Protein AF-A0A2T4JNE6-F1 (afdb_monomer)

Mean predicted aligned error: 9.76 Å

Organism: NCBI:txid1188249

Sequence (119 aa):
MTGEDFVSLMDSLSFAVEPPKYLSVQGVPSARVAPGGTVFMSISGADERSQTNDDIDGSLAVGAAFGDAEQGIGAQVHASITSANPDDFGDSGYLGAKFGGRVLRDWGQNYLALSISNL

Secondary structure (DSSP, 8-state):
--HHHHHHHHHHHHHHHSPP-PPP-TT-TTSPPPPTT-EEEEEEEEEEE-SS-EEEEEEEEEEEEEE-TTTS-EEEEEEEES---TTSTTSSEEEEEEEEEEE-GGGSSEEEEEEEE--

Radius of gyration: 20.5 Å; Cα contacts (8 Å, |Δi|>4): 239; chains: 1; bounding box: 49×45×53 Å

Solvent-accessible surface area (backbone atoms only — not comparable to full-atom values): 6635 Å² total; per-residue (Å²): 131,55,76,63,55,53,52,52,50,51,52,55,47,47,62,73,67,49,75,79,86,75,75,48,51,87,95,43,55,66,39,51,52,44,60,44,80,43,71,52,76,48,76,50,75,48,77,49,92,50,103,83,50,91,50,61,40,22,32,40,34,40,34,43,18,36,56,43,30,82,87,47,62,10,33,27,41,36,41,35,32,57,32,56,28,89,93,52,56,57,78,37,63,39,33,33,43,32,40,20,25,56,38,66,66,92,80,49,94,40,68,50,34,49,56,51,68,70,107

pLDDT: mean 83.04, std 11.24, range [54.09, 94.62]

Structure (mmCIF, N/CA/C/O backbone):
data_AF-A0A2T4JNE6-F1
#
_entry.id   AF-A0A2T4JNE6-F1
#
loop_
_atom_site.group_PDB
_atom_site.id
_atom_site.type_symbol
_atom_site.label_atom_id
_atom_site.label_alt_id
_atom_site.label_comp_id
_atom_site.label_asym_id
_atom_site.label_entity_id
_atom_site.label_seq_id
_atom_site.pdbx_PDB_ins_code
_atom_site.Cartn_x
_atom_site.Cartn_y
_atom_site.Cartn_z
_atom_site.occupancy
_atom_site.B_iso_or_equiv
_atom_site.auth_seq_id
_atom_site.auth_comp_id
_atom_site.auth_asym_id
_atom_site.auth_atom_id
_atom_site.pdbx_PDB_model_num
ATOM 1 N N . MET A 1 1 ? -11.478 32.550 29.464 1.00 62.56 1 MET A N 1
ATOM 2 C CA . MET A 1 1 ? -11.414 31.821 28.189 1.00 62.56 1 MET A CA 1
ATOM 3 C C . MET A 1 1 ? -12.048 32.686 27.132 1.00 62.56 1 MET A C 1
ATOM 5 O O . MET A 1 1 ? -13.231 32.996 27.237 1.00 62.56 1 MET A O 1
ATOM 9 N N . THR A 1 2 ? -11.241 33.145 26.191 1.00 92.06 2 THR A N 1
ATOM 10 C CA . THR A 1 2 ? -11.714 33.818 24.981 1.00 92.06 2 THR A CA 1
ATOM 11 C C . THR A 1 2 ? -12.249 32.775 23.991 1.00 92.06 2 THR A C 1
ATOM 13 O O . THR A 1 2 ? -12.088 31.568 24.194 1.00 92.06 2 THR A O 1
ATOM 16 N N . GLY A 1 3 ? -12.897 33.220 22.911 1.00 89.94 3 GLY A N 1
ATOM 17 C CA . GLY A 1 3 ? -13.281 32.312 21.823 1.00 89.94 3 GLY A CA 1
ATOM 18 C C . GLY A 1 3 ? -12.072 31.620 21.179 1.00 89.94 3 GLY A C 1
ATOM 19 O O . GLY A 1 3 ? -12.167 30.464 20.783 1.00 89.94 3 GLY A O 1
ATOM 20 N N . GLU A 1 4 ? -10.921 32.290 21.152 1.00 92.94 4 GLU A N 1
ATOM 21 C CA . GLU A 1 4 ? -9.664 31.762 20.608 1.00 92.94 4 GLU A CA 1
ATOM 22 C C . GLU A 1 4 ? -9.094 30.636 21.480 1.00 92.94 4 GLU A C 1
ATOM 24 O O . GLU A 1 4 ? -8.684 29.602 20.952 1.00 92.94 4 GLU A O 1
ATOM 29 N N . ASP A 1 5 ? -9.162 30.779 22.811 1.00 91.69 5 ASP A N 1
ATOM 30 C CA . ASP A 1 5 ? -8.751 29.726 23.750 1.00 91.69 5 ASP A CA 1
ATOM 31 C C . ASP A 1 5 ? -9.573 28.445 23.546 1.00 91.69 5 ASP A C 1
ATOM 33 O O . ASP A 1 5 ? -9.047 27.335 23.615 1.00 91.69 5 ASP A O 1
ATOM 37 N N . PHE A 1 6 ? -10.878 28.589 23.285 1.00 92.19 6 PHE A N 1
ATOM 38 C CA . PHE A 1 6 ? -11.770 27.454 23.055 1.00 92.19 6 PHE A CA 1
ATOM 39 C C . PHE A 1 6 ? -11.454 26.734 21.741 1.00 92.19 6 PHE A C 1
ATOM 41 O O . PHE A 1 6 ? -11.392 25.506 21.716 1.00 92.19 6 PHE A O 1
ATOM 48 N N . VAL A 1 7 ? -11.207 27.484 20.665 1.00 93.50 7 VAL A N 1
ATOM 49 C CA . VAL A 1 7 ? -10.830 26.912 19.364 1.00 93.50 7 VAL A CA 1
ATOM 50 C C . VAL A 1 7 ? -9.493 26.174 19.458 1.00 93.50 7 VAL A C 1
ATOM 52 O O . VAL A 1 7 ? -9.395 25.043 18.995 1.00 93.50 7 VAL A O 1
ATOM 55 N N . SER A 1 8 ? -8.499 26.754 20.132 1.00 92.94 8 SER A N 1
ATOM 56 C CA . SER A 1 8 ? -7.196 26.110 20.356 1.00 92.94 8 SER A CA 1
ATOM 57 C C . SER A 1 8 ? -7.318 24.802 21.155 1.00 92.94 8 SER A C 1
ATOM 59 O O . SER A 1 8 ? -6.678 23.790 20.853 1.00 92.94 8 SER A O 1
ATOM 61 N N . LEU A 1 9 ? -8.216 24.771 22.144 1.00 91.88 9 LEU A N 1
ATOM 62 C CA . LEU A 1 9 ? -8.488 23.566 22.923 1.00 91.88 9 LEU A CA 1
ATOM 63 C C . LEU A 1 9 ? -9.180 22.486 22.074 1.00 91.88 9 LEU A C 1
ATOM 65 O O . LEU A 1 9 ? -8.824 21.315 22.172 1.00 91.88 9 LEU A O 1
ATOM 69 N N . MET A 1 10 ? -10.111 22.862 21.194 1.00 92.00 10 MET A N 1
ATOM 70 C CA . MET A 1 10 ? -10.726 21.920 20.250 1.00 92.00 10 MET A CA 1
ATOM 71 C C . MET A 1 10 ? -9.716 21.349 19.253 1.00 92.00 10 MET A C 1
ATOM 73 O O . MET A 1 10 ? -9.766 20.155 18.974 1.00 92.00 10 MET A O 1
ATOM 77 N N . ASP A 1 11 ? -8.775 22.156 18.767 1.00 92.00 11 ASP A N 1
ATOM 78 C CA . ASP A 1 11 ? -7.752 21.708 17.818 1.00 92.00 11 ASP A CA 1
ATOM 79 C C . ASP A 1 11 ? -6.749 20.742 18.475 1.00 92.00 11 ASP A C 1
ATOM 81 O O . ASP A 1 11 ? -6.435 19.679 17.938 1.00 92.00 11 ASP A O 1
ATOM 85 N N . SER A 1 12 ? -6.330 21.040 19.710 1.00 87.50 12 SER A N 1
ATOM 86 C CA . SER A 1 12 ? -5.460 20.146 20.489 1.00 87.50 12 SER A CA 1
ATOM 87 C C . SER A 1 12 ? -6.136 18.823 20.860 1.00 87.50 12 SER A C 1
ATOM 89 O O . SER A 1 12 ? -5.500 17.769 20.798 1.00 87.50 12 SER A O 1
ATOM 91 N N . LEU A 1 13 ? -7.432 18.849 21.192 1.00 90.19 13 LEU A N 1
ATOM 92 C CA . LEU A 1 13 ? -8.213 17.630 21.374 1.00 90.19 13 LEU A CA 1
ATOM 93 C C . LEU A 1 13 ? -8.357 16.874 20.055 1.00 90.19 13 LEU A C 1
ATOM 95 O O . LEU A 1 13 ? -8.129 15.672 20.043 1.00 90.19 13 LEU A O 1
ATOM 99 N N . SER A 1 14 ? -8.667 17.557 18.952 1.00 85.06 14 SER A N 1
ATOM 100 C CA . SER A 1 14 ? -8.775 16.937 17.628 1.00 85.06 14 SER A CA 1
ATOM 101 C C . SER A 1 14 ? -7.496 16.191 17.262 1.00 85.06 14 SER A C 1
ATOM 103 O O . SER A 1 14 ? -7.566 15.022 16.901 1.00 85.06 14 SER A O 1
ATOM 105 N N . PHE A 1 15 ? -6.330 16.811 17.449 1.00 78.75 15 PHE A N 1
ATOM 106 C CA . PHE A 1 15 ? -5.038 16.161 17.231 1.00 78.75 15 PHE A CA 1
ATOM 107 C C . PHE A 1 15 ? -4.826 14.946 18.147 1.00 78.75 15 PHE A C 1
ATOM 109 O O . PHE A 1 15 ? -4.327 13.914 17.704 1.00 78.75 15 PHE A O 1
ATOM 116 N N . ALA A 1 16 ? -5.221 15.041 19.420 1.00 79.19 16 ALA A N 1
ATOM 117 C CA . ALA A 1 16 ? -5.085 13.946 20.379 1.00 79.19 16 ALA A CA 1
ATOM 118 C C . ALA A 1 16 ? -6.031 12.763 20.098 1.00 79.19 16 ALA A C 1
ATOM 120 O O . ALA A 1 16 ? -5.720 11.634 20.478 1.00 79.19 16 ALA A O 1
ATOM 121 N N . VAL A 1 17 ? -7.181 13.012 19.460 1.00 80.44 17 VAL A N 1
ATOM 122 C CA . VAL A 1 17 ? -8.156 11.973 19.080 1.00 80.44 17 VAL A CA 1
ATOM 123 C C . VAL A 1 17 ? -7.970 11.528 17.624 1.00 80.44 17 VAL A C 1
ATOM 125 O O . VAL A 1 17 ? -8.607 10.565 17.194 1.00 80.44 17 VAL A O 1
ATOM 128 N N . GLU A 1 18 ? -7.096 12.184 16.853 1.00 72.69 18 GLU A N 1
ATOM 129 C CA . GLU A 1 18 ? -6.876 11.825 15.458 1.00 72.69 18 GLU A CA 1
ATOM 130 C C . GLU A 1 18 ? -6.309 10.398 15.385 1.00 72.69 18 GLU A C 1
ATOM 132 O O . GLU A 1 18 ? -5.275 10.098 15.994 1.00 72.69 18 GLU A O 1
ATOM 137 N N . PRO A 1 19 ? -6.988 9.472 14.681 1.00 65.50 19 PRO A N 1
ATOM 138 C CA . PRO A 1 19 ? -6.478 8.123 14.532 1.00 65.50 19 PRO A CA 1
ATOM 139 C C . PRO A 1 19 ? -5.086 8.177 13.884 1.00 65.50 19 PRO A C 1
ATOM 141 O O . PRO A 1 19 ? -4.862 8.995 12.987 1.00 65.50 19 PRO A O 1
ATOM 144 N N . PRO A 1 20 ? -4.140 7.322 14.318 1.00 62.31 20 PRO A N 1
ATOM 145 C CA . PRO A 1 20 ? -2.774 7.376 13.824 1.00 62.31 20 PRO A CA 1
ATOM 146 C C . PRO A 1 20 ? -2.751 7.347 12.296 1.00 62.31 20 PRO A C 1
ATOM 148 O O . PRO A 1 20 ? -3.450 6.555 11.667 1.00 62.31 20 PRO A O 1
ATOM 151 N N . LYS A 1 21 ? -1.931 8.199 11.681 1.00 59.41 21 LYS A N 1
ATOM 152 C CA . LYS A 1 21 ? -1.708 8.165 10.233 1.00 59.41 21 LYS A CA 1
ATOM 153 C C . LYS A 1 21 ? -0.859 6.940 9.921 1.00 59.41 21 LYS A C 1
ATOM 155 O O . LYS A 1 21 ? 0.353 6.937 10.122 1.00 59.41 21 LYS A O 1
ATOM 160 N N . TYR A 1 22 ? -1.514 5.861 9.513 1.00 64.81 22 TYR A N 1
ATOM 161 C CA . TYR A 1 22 ? -0.841 4.589 9.289 1.00 64.81 22 TYR A CA 1
ATOM 162 C C . TYR A 1 22 ? -0.023 4.612 8.003 1.00 64.81 22 TYR A C 1
ATOM 164 O O . TYR A 1 22 ? -0.507 5.002 6.940 1.00 64.81 22 TYR A O 1
ATOM 172 N N . LEU A 1 23 ? 1.215 4.136 8.106 1.00 65.06 23 LEU A N 1
ATOM 173 C CA . LEU A 1 23 ? 2.126 4.027 6.980 1.00 65.06 23 LEU A CA 1
ATOM 174 C C . LEU A 1 23 ? 1.743 2.805 6.126 1.00 65.06 23 LEU A C 1
ATOM 176 O O . LEU A 1 23 ? 1.819 1.664 6.586 1.00 65.06 23 LEU A O 1
ATOM 180 N N . SER A 1 24 ? 1.348 3.032 4.875 1.00 70.88 24 SER A N 1
ATOM 181 C CA . SER A 1 24 ? 1.384 1.994 3.841 1.00 70.88 24 SER A CA 1
ATOM 182 C C . SER A 1 24 ? 2.749 2.054 3.172 1.00 70.88 24 SER A C 1
ATOM 184 O O . SER A 1 24 ? 3.112 3.091 2.623 1.00 70.88 24 SER A O 1
ATOM 186 N N . VAL A 1 25 ? 3.480 0.941 3.173 1.00 77.06 25 VAL A N 1
ATOM 187 C CA . VAL A 1 25 ? 4.782 0.839 2.503 1.00 77.06 25 VAL A CA 1
ATOM 188 C C . VAL A 1 25 ? 4.628 0.001 1.241 1.00 77.06 25 VAL A C 1
ATOM 190 O O . VAL A 1 25 ? 4.201 -1.158 1.296 1.00 77.06 25 VAL A O 1
ATOM 193 N N . GLN A 1 26 ? 4.960 0.601 0.098 1.00 74.19 26 GLN A N 1
ATOM 194 C CA . GLN A 1 26 ? 5.070 -0.115 -1.168 1.00 74.19 26 GLN A CA 1
ATOM 195 C C . GLN A 1 26 ? 6.211 -1.138 -1.088 1.00 74.19 26 GLN A C 1
ATOM 197 O O . GLN A 1 26 ? 7.251 -0.864 -0.499 1.00 74.19 26 GLN A O 1
ATOM 202 N N . GLY A 1 27 ? 6.010 -2.331 -1.651 1.00 73.06 27 GLY A N 1
ATOM 203 C CA . GLY A 1 27 ? 7.022 -3.393 -1.641 1.00 73.06 27 GLY A CA 1
ATOM 204 C C . GLY A 1 27 ? 7.098 -4.209 -0.346 1.00 73.06 27 GLY A C 1
ATOM 205 O O . GLY A 1 27 ? 7.811 -5.204 -0.314 1.00 73.06 27 GLY A O 1
ATOM 206 N N . VAL A 1 28 ? 6.335 -3.863 0.701 1.00 82.06 28 VAL A N 1
ATOM 207 C CA . VAL A 1 28 ? 6.186 -4.703 1.904 1.00 82.06 28 VAL A CA 1
ATOM 208 C C . VAL A 1 28 ? 4.826 -5.411 1.853 1.00 82.06 28 VAL A C 1
ATOM 210 O O . VAL A 1 28 ? 3.799 -4.765 2.096 1.00 82.06 28 VAL A O 1
ATOM 213 N N . PRO A 1 29 ? 4.776 -6.725 1.550 1.00 78.12 29 PRO A N 1
ATOM 214 C CA . PRO A 1 29 ? 3.521 -7.458 1.355 1.00 78.12 29 PRO A CA 1
ATOM 215 C C . PRO A 1 29 ? 2.594 -7.447 2.573 1.00 78.12 29 PRO A C 1
ATOM 217 O O . PRO A 1 29 ? 1.384 -7.308 2.423 1.00 78.12 29 PRO A O 1
ATOM 220 N N . SER A 1 30 ? 3.170 -7.555 3.772 1.00 77.88 30 SER A N 1
ATOM 221 C CA . SER A 1 30 ? 2.450 -7.610 5.050 1.00 77.88 30 SER A CA 1
ATOM 222 C C . SER A 1 30 ? 2.089 -6.237 5.617 1.00 77.88 30 SER A C 1
ATOM 224 O O . SER A 1 30 ? 1.322 -6.154 6.576 1.00 77.88 30 SER A O 1
ATOM 226 N N . ALA A 1 31 ? 2.631 -5.154 5.049 1.00 83.19 31 ALA A N 1
ATOM 227 C CA . ALA A 1 31 ? 2.266 -3.811 5.471 1.00 83.19 31 ALA A CA 1
ATOM 228 C C . ALA A 1 31 ? 0.806 -3.537 5.119 1.00 83.19 31 ALA A C 1
ATOM 230 O O . ALA A 1 31 ? 0.279 -4.048 4.127 1.00 83.19 31 ALA A O 1
ATOM 231 N N . ARG A 1 32 ? 0.181 -2.664 5.901 1.00 87.38 32 ARG A N 1
ATOM 232 C CA . ARG A 1 32 ? -1.200 -2.249 5.694 1.00 87.38 32 ARG A CA 1
ATOM 233 C C . ARG A 1 32 ? -1.434 -1.729 4.266 1.00 87.38 32 ARG A C 1
ATOM 235 O O . ARG A 1 32 ? -0.548 -1.134 3.655 1.00 87.38 32 ARG A O 1
ATOM 242 N N . VAL A 1 33 ? -2.643 -1.949 3.754 1.00 89.88 33 VAL A N 1
ATOM 243 C CA . VAL A 1 33 ? -3.135 -1.317 2.523 1.00 89.88 33 VAL A CA 1
ATOM 244 C C . VAL A 1 33 ? -3.271 0.195 2.739 1.00 89.88 33 VAL A C 1
ATOM 246 O O . VAL A 1 33 ? -3.714 0.624 3.808 1.00 89.88 33 VAL A O 1
ATOM 249 N N . ALA A 1 34 ? -2.902 1.000 1.738 1.00 89.62 34 ALA A N 1
ATOM 250 C CA . ALA A 1 34 ? -3.122 2.446 1.776 1.00 89.62 34 ALA A CA 1
ATOM 251 C C . ALA A 1 34 ? -4.623 2.799 1.913 1.00 89.62 34 ALA A C 1
ATOM 253 O O . ALA A 1 34 ? -5.474 2.022 1.472 1.00 89.62 34 ALA A O 1
ATOM 254 N N . PRO A 1 35 ? -4.972 3.954 2.513 1.00 87.94 35 PRO A N 1
ATOM 255 C CA . PRO A 1 35 ? -6.362 4.396 2.614 1.00 87.94 35 PRO A CA 1
ATOM 256 C C . PRO A 1 35 ? -7.031 4.529 1.239 1.00 87.94 35 PRO A C 1
ATOM 258 O O . PRO A 1 35 ? -6.395 4.981 0.282 1.00 87.94 35 PRO A O 1
ATOM 261 N N . GLY A 1 36 ? -8.316 4.181 1.136 1.00 90.12 36 GLY A N 1
ATOM 262 C CA . GLY A 1 36 ? -9.075 4.342 -0.105 1.00 90.12 36 GLY A CA 1
ATOM 263 C C . GLY A 1 36 ? -9.073 5.786 -0.605 1.00 90.12 36 GLY A C 1
ATOM 264 O O . GLY A 1 36 ? -9.169 6.724 0.181 1.00 90.12 36 GLY A O 1
ATOM 265 N N . GLY A 1 37 ? -8.939 5.960 -1.920 1.00 89.50 37 GLY A N 1
ATOM 266 C CA . GLY A 1 37 ? -8.789 7.271 -2.556 1.00 89.50 37 GLY A CA 1
ATOM 267 C C . GLY A 1 37 ? -7.346 7.784 -2.599 1.00 89.50 37 GLY A C 1
ATOM 268 O O . GLY A 1 37 ? -7.091 8.815 -3.215 1.00 89.50 37 GLY A O 1
ATOM 269 N N . THR A 1 38 ? -6.389 7.067 -1.999 1.00 90.38 38 THR A N 1
ATOM 270 C CA . THR A 1 38 ? -4.965 7.402 -2.117 1.00 90.38 38 THR A CA 1
ATOM 271 C C . THR A 1 38 ? -4.446 7.020 -3.498 1.00 90.38 38 THR A C 1
ATOM 273 O O . THR A 1 38 ? -4.620 5.885 -3.941 1.00 90.38 38 THR A O 1
ATOM 276 N N . VAL A 1 39 ? -3.737 7.946 -4.136 1.00 92.00 39 VAL A N 1
ATOM 277 C CA . VAL A 1 39 ? -2.916 7.705 -5.326 1.00 92.00 39 VAL A CA 1
ATOM 278 C C . VAL A 1 39 ? -1.478 8.047 -4.964 1.00 92.00 39 VAL A C 1
ATOM 280 O O . VAL A 1 39 ? -1.238 9.022 -4.251 1.00 92.00 39 VAL A O 1
ATOM 283 N N . PHE A 1 40 ? -0.523 7.249 -5.434 1.00 90.50 40 PHE A N 1
ATOM 284 C CA . PHE A 1 40 ? 0.895 7.522 -5.241 1.00 90.50 40 PHE A CA 1
ATOM 285 C C . PHE A 1 40 ? 1.678 7.359 -6.542 1.00 90.50 40 PHE A C 1
ATOM 287 O O . PHE A 1 40 ? 1.307 6.585 -7.426 1.00 90.50 40 PHE A O 1
ATOM 294 N N . MET A 1 41 ? 2.791 8.083 -6.613 1.00 91.56 41 MET A N 1
ATOM 295 C CA . MET A 1 41 ? 3.793 7.983 -7.663 1.00 91.56 41 MET A CA 1
ATOM 296 C C . MET A 1 41 ? 5.177 8.115 -7.028 1.00 91.56 41 MET A C 1
ATOM 298 O O . MET A 1 41 ? 5.372 8.925 -6.123 1.00 91.56 41 MET A O 1
ATOM 302 N N . SER A 1 42 ? 6.125 7.318 -7.501 1.00 89.25 42 SER A N 1
ATOM 303 C CA . SER A 1 42 ? 7.531 7.364 -7.128 1.00 89.25 42 SER A CA 1
ATOM 304 C C . SER A 1 42 ? 8.378 7.316 -8.391 1.00 89.25 42 SER A C 1
ATOM 306 O O . SER A 1 42 ? 8.044 6.608 -9.3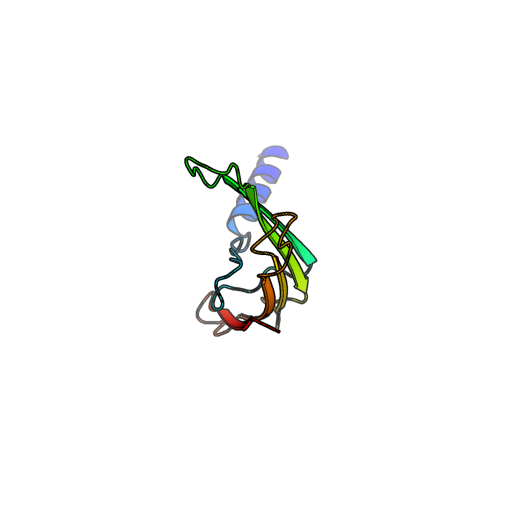40 1.00 89.25 42 SER A O 1
ATOM 308 N N . ILE A 1 43 ? 9.453 8.092 -8.401 1.00 89.75 43 ILE A N 1
ATOM 309 C CA . ILE A 1 43 ? 10.471 8.077 -9.442 1.00 89.75 43 ILE A CA 1
ATOM 310 C C . ILE A 1 43 ? 11.831 8.102 -8.755 1.00 89.75 43 ILE A C 1
ATOM 312 O O . ILE A 1 43 ? 12.038 8.855 -7.800 1.00 89.75 43 ILE A O 1
ATOM 316 N N . SER A 1 44 ? 12.752 7.278 -9.229 1.00 87.06 44 SER A N 1
ATOM 317 C CA . SER A 1 44 ? 14.146 7.295 -8.807 1.00 87.06 44 SER A CA 1
ATOM 318 C C . S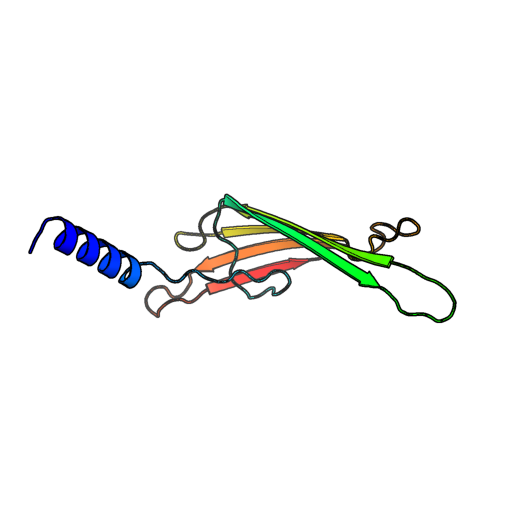ER A 1 44 ? 15.047 7.176 -10.025 1.00 87.06 44 SER A C 1
ATOM 320 O O . SER A 1 44 ? 14.681 6.537 -11.004 1.00 87.06 44 SER A O 1
ATOM 322 N N . GLY A 1 45 ? 16.238 7.754 -9.944 1.00 84.69 45 GLY A N 1
ATOM 323 C CA . GLY A 1 45 ? 17.309 7.548 -10.911 1.00 84.69 45 GLY A CA 1
ATOM 324 C C . GLY A 1 45 ? 18.601 7.287 -10.158 1.00 84.69 45 GLY A C 1
ATOM 325 O O . GLY A 1 45 ? 18.845 7.922 -9.127 1.00 84.69 45 GLY A O 1
ATOM 326 N N . ALA A 1 46 ? 19.392 6.345 -10.647 1.00 76.94 46 ALA A N 1
ATOM 327 C CA . ALA A 1 46 ? 20.740 6.095 -10.181 1.00 76.94 46 ALA A CA 1
ATOM 328 C C . ALA A 1 46 ? 21.691 6.212 -11.374 1.00 76.94 46 ALA A C 1
ATOM 330 O O . ALA A 1 46 ? 21.413 5.722 -12.462 1.00 76.94 46 ALA A O 1
ATOM 331 N N . ASP A 1 47 ? 22.801 6.905 -11.151 1.00 72.25 47 ASP A N 1
ATOM 332 C CA . ASP A 1 47 ? 23.897 6.981 -12.110 1.00 72.25 47 ASP A CA 1
ATOM 333 C C . ASP A 1 47 ? 24.816 5.785 -11.854 1.00 72.25 47 ASP A C 1
ATOM 335 O O . ASP A 1 47 ? 25.376 5.641 -10.754 1.00 72.25 47 ASP A O 1
ATOM 339 N N . GLU A 1 48 ? 24.923 4.891 -12.834 1.00 63.09 48 GLU A N 1
ATOM 340 C CA . GLU A 1 48 ? 25.833 3.766 -12.747 1.00 63.09 48 GLU A CA 1
ATOM 341 C C . GLU A 1 48 ? 27.236 4.256 -13.105 1.00 63.09 48 GLU A C 1
ATOM 343 O O . GLU A 1 48 ? 27.630 4.333 -14.263 1.00 63.09 48 GLU A O 1
ATOM 348 N N . ARG A 1 49 ? 28.016 4.632 -12.083 1.00 54.50 49 ARG A N 1
ATOM 349 C CA . ARG A 1 49 ? 29.367 5.175 -12.275 1.00 54.50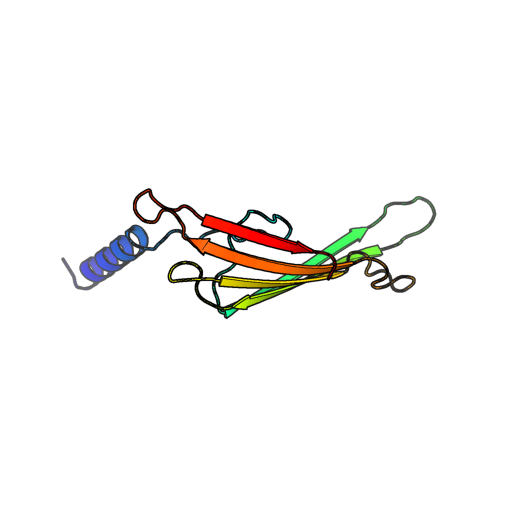 49 ARG A CA 1
ATOM 350 C C . ARG A 1 49 ? 30.330 4.094 -12.780 1.00 54.50 49 ARG A C 1
ATOM 352 O O . ARG A 1 49 ? 31.113 3.536 -12.010 1.00 54.50 49 ARG A O 1
ATOM 359 N N . SER A 1 50 ? 30.287 3.814 -14.076 1.00 54.09 50 SER A N 1
ATOM 360 C CA . SER A 1 50 ? 31.188 2.915 -14.786 1.00 54.09 50 SER A CA 1
ATOM 361 C C . SER A 1 50 ? 32.230 3.724 -15.562 1.00 54.09 50 SER A C 1
ATOM 363 O O . SER A 1 50 ? 31.948 4.785 -16.101 1.00 54.09 50 SER A O 1
ATOM 365 N N . GLN A 1 51 ? 33.476 3.245 -15.632 1.00 54.22 51 GLN A N 1
ATOM 366 C CA . GLN A 1 51 ? 34.578 3.941 -16.325 1.00 54.22 51 GLN A CA 1
ATOM 367 C C . GLN A 1 51 ? 34.408 4.024 -17.855 1.00 54.22 51 GLN A C 1
ATOM 369 O O . GLN A 1 51 ? 35.253 4.624 -18.520 1.00 54.22 51 GLN A O 1
ATOM 374 N N . THR A 1 52 ? 33.364 3.410 -18.418 1.00 59.88 52 THR A N 1
ATOM 375 C CA . THR A 1 52 ? 33.226 3.206 -19.869 1.00 59.88 52 THR A CA 1
ATOM 376 C C . THR A 1 52 ? 31.852 3.511 -20.461 1.00 59.88 52 THR A C 1
ATOM 378 O O . THR A 1 52 ? 31.792 3.589 -21.680 1.00 59.88 52 THR A O 1
ATOM 381 N N . ASN A 1 53 ? 30.802 3.721 -19.659 1.00 55.69 53 ASN A N 1
ATOM 382 C CA . ASN A 1 53 ? 29.459 4.099 -20.117 1.00 55.69 53 ASN A CA 1
ATOM 383 C C . ASN A 1 53 ? 28.763 4.932 -19.027 1.00 55.69 53 ASN A C 1
ATOM 385 O O . ASN A 1 53 ? 28.769 4.519 -17.868 1.00 55.69 53 ASN A O 1
ATOM 389 N N . ASP A 1 54 ? 28.171 6.065 -19.415 1.00 57.75 54 ASP A N 1
ATOM 390 C CA . ASP A 1 54 ? 27.239 6.841 -18.587 1.00 57.75 54 ASP A CA 1
ATOM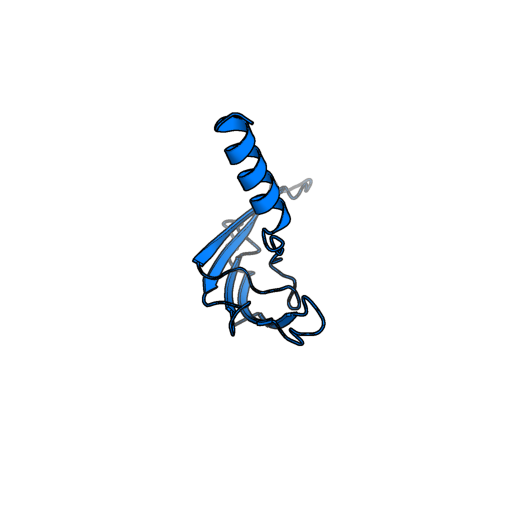 391 C C . ASP A 1 54 ? 25.824 6.300 -18.851 1.00 57.75 54 ASP A C 1
ATOM 393 O O . ASP A 1 54 ? 25.085 6.849 -19.671 1.00 57.75 54 ASP A O 1
ATOM 397 N N . ASP A 1 55 ? 25.463 5.196 -18.197 1.00 64.50 55 ASP A N 1
ATOM 398 C CA . ASP A 1 55 ? 24.122 4.620 -18.305 1.00 64.50 55 ASP A CA 1
ATOM 399 C C . ASP A 1 55 ? 23.283 5.105 -17.106 1.00 64.50 55 ASP A C 1
ATOM 401 O O . ASP A 1 55 ? 23.554 4.794 -15.943 1.00 64.50 55 ASP A O 1
ATOM 405 N N . ILE A 1 56 ? 22.279 5.945 -17.385 1.00 65.44 56 ILE A N 1
ATOM 406 C CA . ILE A 1 56 ? 21.292 6.383 -16.389 1.00 65.44 56 ILE A CA 1
ATOM 407 C C . ILE A 1 56 ? 20.207 5.314 -16.330 1.00 65.44 56 ILE A C 1
ATOM 409 O O . ILE A 1 56 ? 19.413 5.197 -17.265 1.00 65.44 56 ILE A O 1
ATOM 413 N N . ASP A 1 57 ? 20.135 4.595 -15.212 1.00 77.25 57 ASP A N 1
ATOM 414 C CA . ASP A 1 57 ? 19.020 3.696 -14.935 1.00 77.25 57 ASP A CA 1
ATOM 415 C C . ASP A 1 57 ? 18.059 4.326 -13.920 1.00 77.25 57 ASP A C 1
ATOM 417 O O . ASP A 1 57 ? 18.434 5.072 -13.007 1.00 77.25 57 ASP A O 1
ATOM 421 N N . GLY A 1 58 ? 16.773 4.069 -14.104 1.00 82.94 58 GLY A N 1
ATOM 422 C CA . GLY A 1 58 ? 15.715 4.680 -13.329 1.00 82.94 58 GLY A CA 1
ATOM 423 C C . GLY A 1 58 ? 14.579 3.721 -13.051 1.00 82.94 58 GLY A C 1
ATOM 424 O O . GLY A 1 58 ? 14.306 2.795 -13.801 1.00 82.94 58 GLY A O 1
ATOM 425 N N . SER A 1 59 ? 13.864 3.996 -11.967 1.00 86.19 59 SER A N 1
ATOM 426 C CA . SER A 1 59 ? 12.656 3.264 -11.625 1.00 86.19 59 SER A CA 1
ATOM 427 C C . SER 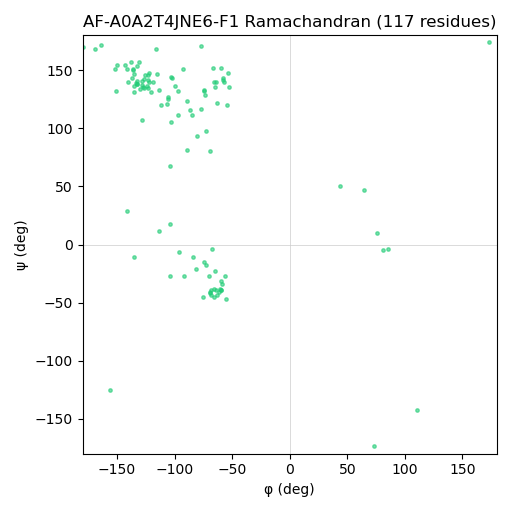A 1 59 ? 11.476 4.215 -11.494 1.00 86.19 59 SER A C 1
ATOM 429 O O . SER A 1 59 ? 11.609 5.363 -11.058 1.00 86.19 59 SER A O 1
ATOM 431 N N . LEU A 1 60 ? 10.303 3.733 -11.887 1.00 89.69 60 LEU A N 1
ATOM 432 C CA . LEU A 1 60 ? 9.037 4.438 -11.757 1.00 89.69 60 LEU A CA 1
ATOM 433 C C . LEU A 1 60 ? 8.032 3.502 -11.114 1.00 89.69 60 LEU A C 1
ATOM 435 O O . LEU A 1 60 ? 7.877 2.362 -11.533 1.00 89.69 60 LEU A O 1
ATOM 439 N N . ALA A 1 61 ? 7.296 3.992 -10.126 1.00 90.75 61 ALA A N 1
ATOM 440 C CA . ALA A 1 61 ? 6.226 3.237 -9.506 1.00 90.75 61 ALA A CA 1
ATOM 441 C C . ALA A 1 61 ? 4.970 4.091 -9.373 1.00 90.75 61 ALA A C 1
ATOM 443 O O . ALA A 1 61 ? 5.039 5.257 -8.994 1.00 90.75 61 ALA A O 1
ATOM 444 N N . VAL A 1 62 ? 3.812 3.511 -9.664 1.00 93.38 62 VAL A N 1
ATOM 445 C CA . VAL A 1 62 ? 2.509 4.169 -9.522 1.00 93.38 62 VAL A CA 1
ATOM 446 C C . VAL A 1 62 ? 1.521 3.217 -8.884 1.00 93.38 62 VAL A C 1
ATOM 448 O O . VAL A 1 62 ? 1.602 2.002 -9.065 1.00 93.38 62 VAL A O 1
ATOM 451 N N . GLY A 1 63 ? 0.552 3.754 -8.159 1.00 93.38 63 GLY A N 1
ATOM 452 C CA . GLY A 1 63 ? -0.509 2.929 -7.615 1.00 93.38 63 GLY A CA 1
ATOM 453 C C . GLY A 1 63 ? -1.659 3.723 -7.038 1.00 93.38 63 GLY A C 1
ATOM 454 O O . GLY A 1 63 ? -1.590 4.937 -6.843 1.00 93.38 63 GLY A O 1
ATOM 455 N N . ALA A 1 64 ? -2.734 2.998 -6.768 1.00 94.62 64 ALA A N 1
ATOM 456 C CA . ALA A 1 64 ? -3.960 3.540 -6.218 1.00 94.62 64 ALA A CA 1
ATOM 457 C C . ALA A 1 64 ? -4.559 2.565 -5.207 1.00 94.62 64 ALA A C 1
ATOM 459 O O . ALA A 1 64 ? -4.382 1.347 -5.309 1.00 94.62 64 ALA A O 1
ATOM 460 N N . ALA A 1 65 ? -5.271 3.114 -4.230 1.00 93.50 65 ALA A N 1
ATOM 461 C CA . ALA A 1 65 ? -5.968 2.347 -3.216 1.00 93.50 65 ALA A CA 1
ATOM 462 C C . ALA A 1 65 ? -7.463 2.653 -3.188 1.00 93.50 65 ALA A C 1
ATOM 464 O O . ALA A 1 65 ? -7.915 3.770 -3.443 1.00 93.50 65 ALA A O 1
ATOM 465 N N . PHE A 1 66 ? -8.232 1.628 -2.848 1.00 94.12 66 PHE A N 1
ATOM 466 C CA . PHE A 1 66 ? -9.683 1.594 -2.906 1.00 94.12 66 PHE A CA 1
ATOM 467 C C . PHE A 1 66 ? -10.244 0.913 -1.657 1.00 94.12 66 PHE A C 1
ATOM 469 O O . PHE A 1 66 ? -9.578 0.090 -1.026 1.00 94.12 66 PHE A O 1
ATOM 476 N N . GLY A 1 67 ? -11.501 1.213 -1.335 1.00 92.62 67 GLY A N 1
ATOM 477 C CA . GLY A 1 67 ? -12.183 0.636 -0.178 1.00 92.62 67 GLY A CA 1
ATOM 478 C C . GLY A 1 67 ? -11.700 1.202 1.159 1.00 92.62 67 GLY A C 1
ATOM 479 O O . GLY A 1 67 ? -10.927 2.156 1.217 1.00 92.62 67 GLY A O 1
ATOM 480 N N . ASP A 1 68 ? -12.185 0.612 2.247 1.00 90.31 68 ASP A N 1
ATOM 481 C CA . ASP A 1 68 ? -11.882 1.049 3.608 1.00 90.31 68 ASP A CA 1
ATOM 482 C C . ASP A 1 68 ? -11.393 -0.143 4.437 1.00 90.31 68 ASP A C 1
ATOM 484 O O . ASP A 1 68 ? -12.170 -1.016 4.824 1.00 90.31 68 ASP A O 1
ATOM 488 N N . ALA A 1 69 ? -10.089 -0.170 4.717 1.00 89.81 69 ALA A N 1
ATOM 489 C CA . ALA A 1 69 ? -9.456 -1.207 5.526 1.00 89.81 69 ALA A CA 1
ATOM 490 C C . ALA A 1 69 ? -9.754 -1.081 7.035 1.00 89.81 69 ALA A C 1
ATOM 492 O O . ALA A 1 69 ? -9.487 -2.026 7.775 1.00 89.81 69 ALA A O 1
ATOM 493 N N . GLU A 1 70 ? -10.262 0.060 7.520 1.00 88.00 70 GLU A N 1
ATOM 494 C CA . GLU A 1 70 ? -10.739 0.186 8.906 1.00 88.00 70 GLU A CA 1
ATOM 495 C C . GLU A 1 70 ? -12.091 -0.494 9.078 1.00 88.00 70 GLU A C 1
ATOM 497 O O . GLU A 1 70 ? -12.294 -1.229 10.045 1.00 88.00 70 GLU A O 1
ATOM 502 N N . GLN A 1 71 ? -13.014 -0.256 8.142 1.00 89.12 71 GLN A N 1
ATOM 503 C CA . GLN A 1 71 ? -14.397 -0.725 8.243 1.00 89.12 71 GLN A CA 1
ATOM 504 C C . GLN A 1 71 ? -14.625 -2.089 7.586 1.00 89.12 71 GLN A C 1
ATOM 506 O O . GLN A 1 71 ? -15.471 -2.845 8.065 1.00 89.12 71 GLN A O 1
ATOM 511 N N . GLY A 1 72 ? -13.829 -2.454 6.582 1.00 91.00 72 GLY A N 1
ATOM 512 C CA . GLY A 1 72 ? -13.925 -3.718 5.859 1.00 91.00 72 GLY A CA 1
ATOM 513 C C . GLY A 1 72 ? -12.601 -4.111 5.205 1.00 91.00 72 GLY A C 1
ATOM 514 O O . GLY A 1 72 ? -11.581 -4.239 5.883 1.00 91.00 72 GLY A O 1
ATOM 515 N N . ILE A 1 73 ? -12.637 -4.346 3.891 1.00 93.12 73 ILE A N 1
ATOM 516 C CA . ILE A 1 73 ? -11.464 -4.707 3.089 1.00 93.12 73 ILE A CA 1
ATOM 517 C C . ILE A 1 73 ? -11.049 -3.496 2.253 1.00 93.12 73 ILE A C 1
ATOM 519 O O . ILE A 1 73 ? -11.845 -2.952 1.487 1.00 93.12 73 ILE A O 1
ATOM 523 N N . GLY A 1 74 ? -9.787 -3.104 2.388 1.00 94.19 74 GLY A N 1
ATOM 524 C CA . GLY A 1 74 ? -9.110 -2.218 1.454 1.00 94.19 74 GLY A CA 1
ATOM 525 C C . GLY A 1 74 ? -8.365 -3.019 0.392 1.00 94.19 74 GLY A C 1
ATOM 526 O O . GLY A 1 74 ? -7.888 -4.130 0.647 1.00 94.19 74 GLY A O 1
ATOM 527 N N . ALA A 1 75 ? -8.230 -2.425 -0.787 1.00 94.44 75 ALA A N 1
ATOM 528 C CA . ALA A 1 75 ? -7.418 -2.935 -1.880 1.00 94.44 75 ALA A CA 1
ATOM 529 C C . ALA A 1 75 ? -6.426 -1.864 -2.345 1.00 94.44 75 ALA A C 1
ATOM 531 O O . ALA A 1 75 ? -6.738 -0.678 -2.346 1.00 94.44 75 ALA A O 1
ATOM 532 N N . GLN A 1 76 ? -5.241 -2.277 -2.770 1.00 94.50 76 GLN A N 1
ATOM 533 C CA . GLN A 1 76 ? -4.237 -1.421 -3.389 1.00 94.50 76 GLN A CA 1
ATOM 534 C C . GLN A 1 76 ? -3.684 -2.140 -4.604 1.00 94.50 76 GLN A C 1
ATOM 536 O O . GLN A 1 76 ? -3.286 -3.296 -4.508 1.00 94.50 76 GLN A O 1
ATOM 541 N N . VAL A 1 77 ? -3.620 -1.445 -5.728 1.00 94.25 77 VAL A N 1
ATOM 542 C CA . VAL A 1 77 ? -2.933 -1.920 -6.929 1.00 94.25 77 VAL A CA 1
ATOM 543 C C . VAL A 1 77 ? -1.763 -1.005 -7.213 1.00 94.25 77 VAL A C 1
ATOM 545 O O . VAL A 1 77 ? -1.817 0.195 -6.932 1.00 94.25 77 VAL A O 1
ATOM 548 N N . HIS A 1 78 ? -0.695 -1.573 -7.743 1.00 92.88 78 HIS A N 1
ATOM 549 C CA . HIS A 1 78 ? 0.466 -0.811 -8.149 1.00 92.88 78 HIS A CA 1
ATOM 550 C C . HIS A 1 78 ? 1.184 -1.477 -9.310 1.00 92.88 78 HIS A C 1
ATOM 552 O O . HIS A 1 78 ? 1.111 -2.690 -9.501 1.00 92.88 78 HIS A O 1
ATOM 558 N N . ALA A 1 79 ? 1.887 -0.646 -10.058 1.00 92.00 79 ALA A N 1
ATOM 559 C CA . ALA A 1 79 ? 2.811 -1.033 -11.097 1.00 92.00 79 ALA A CA 1
ATOM 560 C C . ALA A 1 79 ? 4.166 -0.418 -10.767 1.00 92.00 79 ALA A C 1
ATOM 562 O O . ALA A 1 79 ? 4.232 0.725 -10.303 1.00 92.00 79 ALA A O 1
ATOM 563 N N . SER A 1 80 ? 5.238 -1.155 -11.018 1.00 90.12 80 SER A N 1
ATOM 564 C CA . SER A 1 80 ? 6.586 -0.601 -11.005 1.00 90.12 80 SER A CA 1
ATOM 565 C C . SER A 1 80 ? 7.359 -1.036 -12.232 1.00 90.12 80 SER A C 1
ATOM 567 O O . SER A 1 80 ? 7.309 -2.202 -12.612 1.00 90.12 80 SER A O 1
ATOM 569 N N . ILE A 1 81 ? 8.096 -0.092 -12.792 1.00 87.75 81 ILE A N 1
ATOM 570 C CA . ILE A 1 81 ? 9.106 -0.257 -13.825 1.00 87.75 81 ILE A CA 1
ATOM 571 C C . ILE A 1 81 ? 10.449 -0.090 -13.121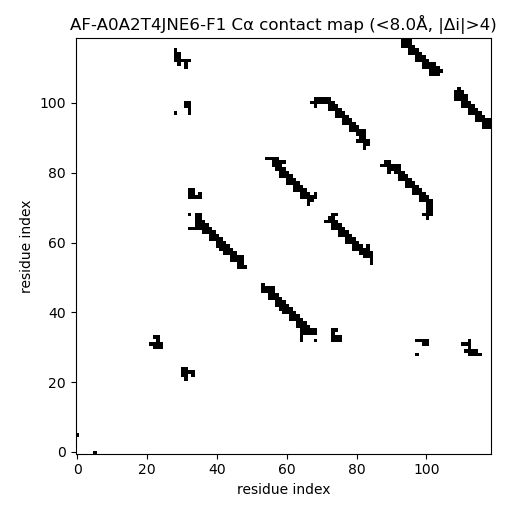 1.00 87.75 81 ILE A C 1
ATOM 573 O O . ILE A 1 81 ? 10.630 0.882 -12.383 1.00 87.75 81 ILE A O 1
ATOM 577 N N . THR A 1 82 ? 11.346 -1.054 -13.289 1.00 80.12 82 THR A N 1
ATOM 578 C CA . THR A 1 82 ? 12.636 -1.094 -12.590 1.00 80.12 82 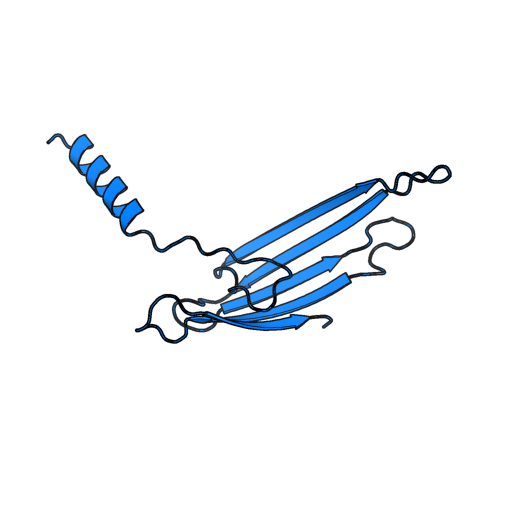THR A CA 1
ATOM 579 C C . THR A 1 82 ? 13.802 -0.693 -13.488 1.00 80.12 82 THR A C 1
ATOM 581 O O . THR A 1 82 ? 14.740 -0.130 -12.940 1.00 80.12 82 THR A O 1
ATOM 584 N N . SER A 1 83 ? 13.697 -0.892 -14.810 1.00 77.06 83 SER A N 1
ATOM 585 C CA . SER A 1 83 ? 14.604 -0.296 -15.801 1.00 77.06 83 SER A CA 1
ATOM 586 C C . SER A 1 83 ? 13.863 0.733 -16.652 1.00 77.06 83 SER A C 1
ATOM 588 O O . SER A 1 83 ? 12.861 0.417 -17.306 1.00 77.06 83 SER A O 1
ATOM 590 N N . ALA A 1 84 ? 14.333 1.976 -16.607 1.00 71.75 84 ALA A N 1
ATOM 591 C CA . ALA A 1 84 ? 13.816 3.091 -17.398 1.00 71.75 84 ALA A CA 1
ATOM 592 C C . ALA A 1 84 ? 14.835 3.601 -18.430 1.00 71.75 84 ALA A C 1
ATOM 594 O O . ALA A 1 84 ? 14.626 4.670 -19.013 1.00 71.75 84 ALA A O 1
ATOM 595 N N . ASN A 1 85 ? 15.918 2.855 -18.656 1.00 71.75 85 ASN A N 1
ATOM 596 C CA . ASN A 1 85 ? 16.885 3.157 -19.700 1.00 71.75 85 ASN A CA 1
ATOM 597 C C . ASN A 1 85 ? 16.207 3.012 -21.091 1.00 71.75 85 ASN A C 1
ATOM 599 O O . ASN A 1 85 ? 15.414 2.094 -21.302 1.00 71.75 85 ASN A O 1
ATOM 603 N N . PRO A 1 86 ? 16.406 3.956 -22.037 1.00 66.56 86 PRO A N 1
ATOM 604 C CA . PRO A 1 86 ? 15.761 3.925 -23.353 1.00 66.56 86 PRO A CA 1
ATOM 605 C C . PRO A 1 86 ? 15.992 2.650 -24.172 1.00 66.56 86 PRO A C 1
ATOM 607 O O . PRO A 1 86 ? 15.149 2.326 -25.011 1.00 66.56 86 PRO A O 1
ATOM 610 N N . ASP A 1 87 ? 17.108 1.955 -23.949 1.00 70.31 87 ASP A N 1
ATOM 611 C CA . ASP A 1 87 ? 17.487 0.768 -24.719 1.00 70.31 87 ASP A CA 1
ATOM 612 C C . ASP A 1 87 ? 16.776 -0.518 -24.238 1.00 70.31 87 ASP A C 1
ATOM 614 O O . ASP A 1 87 ? 16.623 -1.462 -25.015 1.00 70.31 87 ASP A O 1
ATOM 618 N N . ASP A 1 88 ? 16.280 -0.542 -22.996 1.00 69.75 88 ASP A N 1
ATOM 619 C CA . ASP A 1 88 ? 15.624 -1.683 -22.331 1.00 69.75 88 ASP A CA 1
ATOM 620 C C . ASP A 1 88 ? 14.427 -1.253 -21.448 1.00 69.75 88 ASP A C 1
ATOM 622 O O . ASP A 1 88 ? 14.064 -1.912 -20.468 1.00 69.75 88 ASP A O 1
ATOM 626 N N . PHE A 1 89 ? 13.773 -0.143 -21.808 1.00 71.19 89 PHE A N 1
ATOM 627 C CA . PHE A 1 89 ? 12.695 0.449 -21.017 1.00 71.19 89 PHE A CA 1
ATOM 628 C C . PHE A 1 89 ? 11.583 -0.564 -20.727 1.00 71.19 89 PHE A C 1
ATOM 630 O O . PHE A 1 89 ? 10.902 -1.053 -21.634 1.00 71.19 89 PHE A O 1
ATOM 637 N N . GLY A 1 90 ? 11.336 -0.818 -19.442 1.00 67.75 90 GLY A N 1
ATOM 638 C CA . GLY A 1 90 ? 10.272 -1.716 -19.006 1.00 67.75 90 GLY A CA 1
ATOM 639 C C . GLY A 1 90 ? 10.577 -3.204 -19.168 1.00 67.75 90 GLY A C 1
ATOM 640 O O . GLY A 1 90 ? 9.668 -4.005 -18.955 1.00 67.75 90 GLY A O 1
ATOM 641 N N . ASP A 1 91 ? 11.819 -3.585 -19.483 1.00 74.69 91 ASP A N 1
ATOM 642 C CA . ASP A 1 91 ? 12.230 -4.995 -19.550 1.00 74.69 91 ASP A CA 1
ATOM 643 C C . ASP A 1 91 ? 12.150 -5.677 -18.171 1.00 74.69 91 ASP A C 1
ATOM 645 O O . ASP A 1 91 ? 11.950 -6.886 -18.046 1.00 74.69 91 ASP A O 1
ATOM 649 N N . SER A 1 92 ? 12.203 -4.874 -17.103 1.00 77.50 92 SER A N 1
ATOM 650 C CA . SER A 1 92 ? 11.945 -5.311 -15.736 1.00 77.50 92 SER A CA 1
ATOM 651 C C . SER A 1 92 ? 10.892 -4.448 -15.043 1.00 77.50 92 SER A C 1
ATOM 653 O O . SER A 1 92 ? 10.885 -3.215 -15.100 1.00 77.50 92 SER A O 1
ATOM 655 N N . GLY A 1 93 ? 9.975 -5.121 -14.359 1.00 82.94 93 GLY A N 1
ATOM 656 C CA . GLY A 1 93 ? 8.882 -4.496 -13.639 1.00 82.94 93 GLY A CA 1
ATOM 657 C C . GLY A 1 93 ? 7.912 -5.534 -13.101 1.00 82.94 93 GLY A C 1
ATOM 658 O O . GLY A 1 93 ? 8.043 -6.729 -13.365 1.00 82.94 93 GLY A O 1
ATOM 659 N N . TYR A 1 94 ? 6.933 -5.083 -12.326 1.00 88.50 94 TYR A N 1
ATOM 660 C CA . TYR A 1 94 ? 5.867 -5.955 -11.859 1.00 88.50 94 TYR A CA 1
ATOM 661 C C . TYR A 1 94 ? 4.575 -5.193 -11.607 1.00 88.50 94 TYR A C 1
ATOM 663 O O . TYR A 1 94 ? 4.556 -4.011 -11.250 1.00 88.50 94 TYR A O 1
ATOM 671 N N . LEU A 1 95 ? 3.480 -5.924 -11.770 1.00 91.62 95 LEU A N 1
ATOM 672 C CA . LEU A 1 95 ? 2.157 -5.536 -11.324 1.00 91.62 95 LEU A CA 1
ATOM 673 C C . LEU A 1 95 ? 1.871 -6.245 -10.004 1.00 91.62 95 LEU A C 1
ATOM 675 O O . LEU A 1 95 ? 2.166 -7.432 -9.835 1.00 91.62 95 LEU A O 1
ATOM 679 N N . GLY A 1 96 ? 1.315 -5.506 -9.054 1.00 92.44 96 GLY A N 1
ATOM 680 C CA . GLY A 1 96 ? 1.015 -6.012 -7.728 1.00 92.44 96 GLY A CA 1
ATOM 681 C C . GLY A 1 96 ? -0.346 -5.557 -7.237 1.00 92.44 96 GLY A C 1
ATOM 682 O O . GLY A 1 96 ? -0.771 -4.422 -7.458 1.00 92.44 96 GLY A O 1
ATOM 683 N N . ALA A 1 97 ? -1.016 -6.444 -6.515 1.00 93.31 97 ALA A N 1
ATOM 684 C CA . ALA A 1 97 ? -2.255 -6.158 -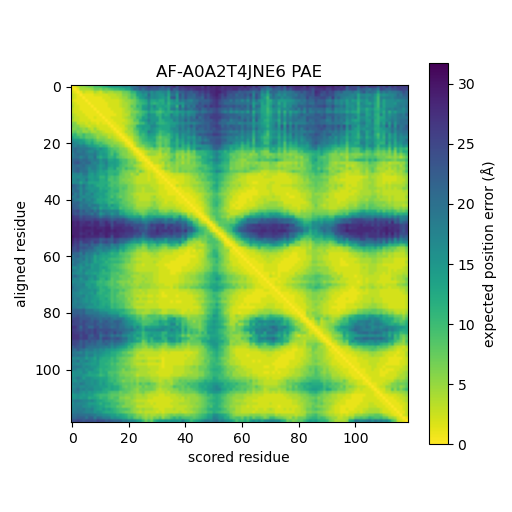5.818 1.00 93.31 97 ALA A CA 1
ATOM 685 C C . ALA A 1 97 ? -2.135 -6.592 -4.359 1.00 93.31 97 ALA A C 1
ATOM 687 O O . ALA A 1 97 ? -1.623 -7.666 -4.054 1.00 93.31 97 ALA A O 1
ATOM 688 N N . LYS A 1 98 ? -2.630 -5.759 -3.452 1.00 93.62 98 LYS A N 1
ATOM 689 C CA . LYS A 1 98 ? -2.654 -6.007 -2.016 1.00 93.62 98 LYS A CA 1
ATOM 690 C C . LYS A 1 98 ? -4.073 -5.840 -1.502 1.00 93.62 98 LYS A C 1
ATOM 692 O O . LYS A 1 98 ? -4.732 -4.854 -1.814 1.00 93.62 98 LYS A O 1
ATOM 697 N N . PHE A 1 99 ? -4.511 -6.775 -0.672 1.00 93.81 99 PHE A N 1
ATOM 698 C CA . PHE A 1 99 ? -5.820 -6.764 -0.031 1.00 93.81 99 PHE A CA 1
ATOM 699 C C . PHE A 1 99 ? -5.640 -6.952 1.462 1.00 93.81 99 PHE A C 1
ATOM 701 O O . PHE A 1 99 ? -4.801 -7.739 1.898 1.00 93.81 99 PHE A O 1
ATOM 708 N N . GLY A 1 100 ? -6.419 -6.244 2.263 1.00 93.56 100 GLY A N 1
ATOM 709 C CA . GLY A 1 100 ? -6.269 -6.342 3.702 1.00 93.56 100 GLY A CA 1
ATOM 710 C C . GLY A 1 100 ? -7.248 -5.483 4.462 1.00 93.56 100 GLY A C 1
ATOM 711 O O . GLY A 1 100 ? -7.946 -4.638 3.904 1.00 93.56 100 GLY A O 1
ATOM 712 N N . GLY A 1 101 ? -7.287 -5.708 5.762 1.00 92.56 101 GLY A N 1
ATOM 713 C CA . GLY A 1 101 ? -8.221 -5.041 6.643 1.00 92.56 101 GLY A CA 1
ATOM 714 C C . GLY A 1 101 ? -7.809 -5.176 8.094 1.00 92.56 101 GLY A C 1
ATOM 715 O O . GLY A 1 101 ? -6.874 -5.904 8.449 1.00 92.56 101 GLY A O 1
ATOM 716 N N . ARG A 1 102 ? -8.521 -4.443 8.940 1.00 91.19 102 ARG A N 1
ATOM 717 C CA . ARG A 1 102 ? -8.349 -4.516 10.380 1.00 91.19 102 ARG A CA 1
ATOM 718 C C . ARG A 1 102 ? -8.935 -5.814 10.924 1.00 91.19 102 ARG A C 1
ATOM 720 O O . ARG A 1 102 ? -10.104 -6.125 10.700 1.00 91.19 102 ARG A O 1
ATOM 727 N N . VAL A 1 103 ? -8.127 -6.528 11.694 1.00 91.69 103 VAL A N 1
ATOM 728 C CA . VAL A 1 103 ? -8.488 -7.757 12.407 1.00 91.69 103 VAL A CA 1
ATOM 729 C C . VAL A 1 103 ? -8.383 -7.525 13.912 1.00 91.69 103 VAL A C 1
ATOM 731 O O . VAL A 1 103 ? -7.853 -6.501 14.334 1.00 91.69 103 VAL A O 1
ATOM 734 N N . LEU A 1 104 ? -8.906 -8.451 14.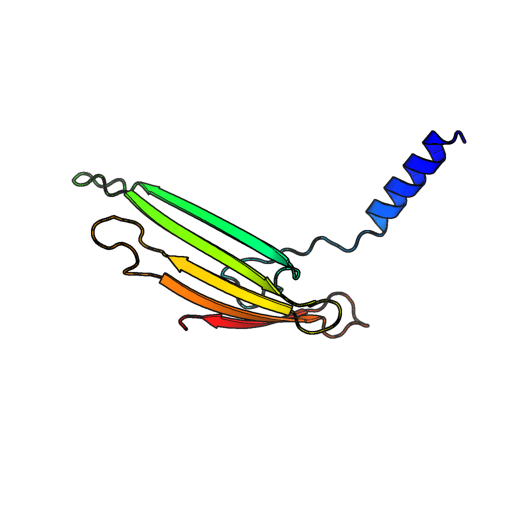727 1.00 91.00 104 LEU A N 1
ATOM 735 C CA . LEU A 1 104 ? -8.789 -8.418 16.197 1.00 91.00 104 LEU A CA 1
ATOM 736 C C . LEU A 1 104 ? -9.035 -7.009 16.781 1.00 91.00 104 LEU A C 1
ATOM 738 O O . LEU A 1 104 ? -8.201 -6.474 17.515 1.00 91.00 104 LEU A O 1
ATOM 742 N N . ARG A 1 105 ? -10.149 -6.376 16.376 1.00 85.75 105 ARG A N 1
ATOM 743 C CA . ARG A 1 105 ? -10.434 -4.949 16.630 1.00 85.75 105 ARG A CA 1
ATOM 744 C C . ARG A 1 105 ? -10.450 -4.602 18.118 1.00 85.75 105 ARG A C 1
ATOM 746 O O . ARG A 1 105 ? -9.993 -3.524 18.489 1.00 85.75 105 ARG A O 1
ATOM 753 N N . ASP A 1 106 ? -10.904 -5.541 18.942 1.00 90.06 106 ASP A N 1
ATOM 754 C CA . ASP A 1 106 ? -10.988 -5.393 20.397 1.00 90.06 106 ASP A CA 1
ATOM 755 C C . ASP A 1 106 ? -9.611 -5.436 21.078 1.00 90.06 106 ASP A C 1
ATOM 757 O O . ASP A 1 106 ? -9.469 -5.015 22.221 1.00 90.06 106 ASP A O 1
ATOM 761 N N . TRP A 1 107 ? -8.583 -5.951 20.393 1.00 84.06 107 TRP A N 1
ATOM 762 C CA . TRP A 1 107 ? -7.223 -6.126 20.923 1.00 84.06 107 TRP A CA 1
ATOM 763 C C . TRP A 1 107 ? -6.254 -5.062 20.389 1.00 84.06 107 TRP A C 1
ATOM 765 O O . TRP A 1 107 ? -5.037 -5.235 20.430 1.00 84.06 107 TRP A O 1
ATOM 775 N N . GLY A 1 108 ? -6.788 -3.963 19.850 1.00 82.50 108 GLY A N 1
ATOM 776 C CA . GLY A 1 108 ? -6.014 -2.821 19.376 1.00 82.50 108 GLY A CA 1
ATOM 777 C C . GLY A 1 108 ? -6.017 -2.658 17.856 1.00 82.50 108 GLY A C 1
ATOM 778 O O . GLY A 1 108 ? -7.041 -2.806 17.181 1.00 82.50 108 GLY A O 1
ATOM 779 N N . GLN A 1 109 ? -4.868 -2.255 17.317 1.00 82.94 109 GLN A N 1
ATOM 780 C CA . GLN A 1 109 ? -4.692 -1.866 15.916 1.00 82.94 109 GLN A CA 1
ATOM 781 C C . GLN A 1 109 ? -3.981 -2.976 15.140 1.00 82.94 109 GLN A C 1
ATOM 783 O O . GLN A 1 109 ? -2.835 -2.836 14.721 1.00 82.94 109 GLN A O 1
ATOM 788 N N . ASN A 1 110 ? -4.669 -4.104 14.980 1.00 87.62 110 ASN A N 1
ATOM 789 C CA . ASN A 1 110 ? -4.132 -5.270 14.290 1.00 87.62 110 ASN A CA 1
ATOM 790 C C . ASN A 1 110 ? -4.609 -5.283 12.833 1.00 87.62 110 ASN A C 1
ATOM 792 O O . ASN A 1 110 ? -5.798 -5.120 12.561 1.00 87.62 110 ASN A O 1
ATOM 796 N N . TYR A 1 111 ? -3.694 -5.500 11.892 1.00 89.31 111 TYR A N 1
ATOM 797 C CA . TYR A 1 111 ? -4.002 -5.556 10.462 1.00 89.31 111 TYR A CA 1
ATOM 798 C C . TYR A 1 111 ? -3.467 -6.841 9.863 1.00 89.31 111 TYR A C 1
ATOM 800 O O . TYR A 1 111 ? -2.375 -7.290 10.206 1.00 89.31 111 TYR A O 1
ATOM 808 N N . LEU A 1 112 ? -4.237 -7.398 8.936 1.00 91.19 112 LEU A N 1
ATOM 809 C CA . LEU A 1 112 ? -3.791 -8.488 8.087 1.00 91.19 112 LEU A CA 1
ATOM 810 C C . LEU A 1 112 ? -3.891 -8.030 6.637 1.00 91.19 112 LEU A C 1
ATOM 812 O O . LEU A 1 112 ? -4.920 -7.495 6.219 1.00 91.19 112 LEU A O 1
ATOM 816 N N . ALA A 1 113 ? -2.818 -8.245 5.885 1.00 91.19 113 ALA A N 1
ATOM 817 C CA . ALA A 1 113 ? -2.771 -7.982 4.460 1.00 91.19 113 ALA A CA 1
ATOM 818 C C . ALA A 1 113 ? -2.106 -9.147 3.728 1.00 91.19 113 ALA A C 1
ATOM 820 O O . ALA A 1 113 ? -1.199 -9.798 4.247 1.00 91.19 113 ALA A O 1
ATOM 821 N N . LEU A 1 114 ? -2.581 -9.386 2.513 1.00 92.25 114 LEU A N 1
ATOM 822 C CA . LEU A 1 114 ? -2.046 -10.346 1.565 1.00 92.25 114 LEU A CA 1
ATOM 823 C C . LEU A 1 114 ? -1.718 -9.594 0.281 1.00 92.25 114 LEU A C 1
ATOM 825 O O . LEU A 1 114 ? -2.509 -8.767 -0.173 1.00 92.25 114 LEU A O 1
ATOM 829 N N . SER A 1 115 ? -0.559 -9.888 -0.298 1.00 91.44 115 SER A N 1
ATOM 830 C CA . SER A 1 115 ? -0.118 -9.290 -1.554 1.00 91.44 115 SER A CA 1
ATOM 831 C C . SER A 1 115 ? 0.158 -10.376 -2.576 1.00 91.44 115 SER A C 1
ATOM 833 O O . SER A 1 115 ? 0.741 -11.409 -2.251 1.00 91.44 115 SER A O 1
ATOM 835 N N . ILE A 1 116 ? -0.234 -10.100 -3.809 1.00 91.56 116 ILE A N 1
ATOM 836 C CA . ILE A 1 116 ? 0.132 -10.846 -5.005 1.00 91.56 116 ILE A CA 1
ATOM 837 C C . ILE A 1 116 ? 0.990 -9.900 -5.843 1.00 91.56 116 ILE A C 1
ATOM 839 O O . ILE A 1 116 ? 0.627 -8.736 -6.015 1.00 91.56 116 ILE A O 1
ATOM 843 N N . SER A 1 117 ? 2.121 -10.393 -6.335 1.00 88.12 117 SER A N 1
ATOM 844 C CA . SER A 1 117 ? 3.054 -9.650 -7.187 1.00 88.12 117 SER A CA 1
ATOM 845 C C . SER A 1 117 ? 3.399 -10.492 -8.413 1.00 88.12 117 SER A C 1
ATOM 847 O O . SER A 1 117 ? 3.307 -11.718 -8.342 1.00 88.12 117 SER A O 1
ATOM 849 N N . ASN A 1 118 ? 3.828 -9.837 -9.495 1.00 83.88 118 ASN A N 1
ATOM 850 C CA . ASN A 1 118 ? 4.076 -10.439 -10.813 1.00 83.88 118 ASN A CA 1
ATOM 851 C C . ASN A 1 118 ? 2.794 -10.980 -11.463 1.00 83.88 118 ASN A C 1
ATOM 853 O O . ASN A 1 118 ? 2.755 -12.123 -11.918 1.00 83.88 118 ASN A O 1
ATOM 857 N N . LEU A 1 119 ? 1.737 -10.161 -11.434 1.00 66.31 119 LEU A N 1
ATOM 858 C CA . LEU A 1 119 ? 0.516 -10.391 -12.213 1.00 66.31 119 LEU A CA 1
ATOM 859 C C . LEU A 1 119 ? 0.774 -10.284 -13.719 1.00 66.31 119 LEU A C 1
ATOM 861 O O . LEU A 1 119 ? 1.597 -9.422 -14.104 1.00 66.31 119 LEU A O 1
#

Foldseek 3Di:
DDPVVVVVVVVVVCVVPPDDPADDDPPDQFGDFHAAPDKDKDKDWDFPPDPPDRFIFMKIKIKHKHDGQAVPKIKIKMKMWRGCTPVCTRVDIKIKMKMKHADPVVVPGHIGMGMDMRD